Protein AF-A0A7K4HHH9-F1 (afdb_monomer_lite)

Sequence (89 aa):
MGKTFGILALIFGILGFFAWIIFLFIPFNLPYSGFYIPGAAIVFGIIGIIVDDSKGMAIAGLVLGCIAIVFVWFVIPILILMFFFALIP

pLDDT: mean 78.94, std 9.31, range [51.44, 89.56]

Structure (mmCIF, N/CA/C/O backbone):
data_AF-A0A7K4HHH9-F1
#
_entry.id   AF-A0A7K4HHH9-F1
#
loop_
_atom_site.group_PDB
_atom_site.id
_atom_site.type_symbol
_atom_site.label_atom_id
_atom_site.label_alt_id
_atom_site.label_comp_id
_atom_site.label_asym_id
_atom_site.label_entity_id
_atom_site.label_seq_id
_atom_site.pdbx_PDB_ins_code
_atom_site.Cartn_x
_atom_site.Cartn_y
_atom_site.Cartn_z
_atom_site.occupancy
_atom_site.B_iso_or_equiv
_atom_site.auth_seq_id
_atom_site.auth_comp_id
_atom_site.auth_asym_id
_atom_site.auth_atom_id
_atom_site.pdbx_PDB_model_num
ATOM 1 N N . MET A 1 1 ? -14.913 -1.932 18.514 1.00 66.62 1 MET A N 1
ATOM 2 C CA . MET A 1 1 ? -14.032 -2.886 17.788 1.00 66.62 1 MET A CA 1
ATOM 3 C C . MET A 1 1 ? -13.431 -2.261 16.531 1.00 66.62 1 MET A C 1
ATOM 5 O O . MET A 1 1 ? -12.383 -2.711 16.084 1.00 66.62 1 MET A O 1
ATOM 9 N N . GLY A 1 2 ? -14.033 -1.220 15.958 1.00 69.75 2 GLY A N 1
ATOM 10 C CA . GLY A 1 2 ? -13.487 -0.536 14.790 1.00 69.75 2 GLY A CA 1
ATOM 11 C C . GLY A 1 2 ? -12.240 0.321 15.048 1.00 69.75 2 GLY A C 1
ATOM 12 O O . GLY A 1 2 ? -11.474 0.506 14.113 1.00 69.75 2 GLY A O 1
ATOM 13 N N . LYS A 1 3 ? -11.910 0.696 16.294 1.00 76.38 3 LYS A N 1
ATOM 14 C CA . LYS A 1 3 ? -10.565 1.202 16.646 1.00 76.38 3 LYS A CA 1
ATOM 15 C C . LYS A 1 3 ? -9.470 0.208 16.257 1.00 76.38 3 LYS A C 1
ATOM 17 O O . LYS A 1 3 ? -8.459 0.598 15.684 1.00 76.38 3 LYS A O 1
ATOM 22 N N . THR A 1 4 ? -9.696 -1.080 16.513 1.00 84.62 4 THR A N 1
ATOM 23 C CA . THR A 1 4 ? -8.772 -2.154 16.132 1.00 84.62 4 THR A CA 1
ATOM 24 C C . THR A 1 4 ? -8.674 -2.271 14.613 1.00 84.62 4 THR A C 1
ATOM 26 O O . THR A 1 4 ? -7.571 -2.346 14.083 1.00 84.62 4 THR A O 1
ATOM 29 N N . PHE A 1 5 ? -9.803 -2.199 13.899 1.00 82.44 5 PHE A N 1
ATOM 30 C CA . PHE A 1 5 ? -9.813 -2.208 12.432 1.00 82.44 5 PHE A CA 1
ATOM 31 C C . PHE A 1 5 ? -9.130 -0.978 11.820 1.00 82.44 5 PHE A C 1
ATOM 33 O O . PHE A 1 5 ? -8.389 -1.127 10.856 1.00 82.44 5 PHE A O 1
ATOM 40 N N . GLY A 1 6 ? -9.288 0.211 12.406 1.00 79.25 6 GLY A N 1
ATOM 41 C CA . GLY A 1 6 ? -8.590 1.421 11.970 1.00 79.25 6 GLY A CA 1
ATOM 42 C C . GLY A 1 6 ? -7.076 1.347 12.182 1.00 79.25 6 GLY A C 1
ATOM 43 O O . GLY A 1 6 ? -6.319 1.747 11.302 1.00 79.25 6 GLY A O 1
ATOM 44 N N . ILE A 1 7 ? -6.622 0.785 13.308 1.00 86.38 7 ILE A N 1
ATOM 45 C CA . ILE A 1 7 ? -5.191 0.546 13.563 1.00 86.38 7 ILE A CA 1
ATOM 46 C C . ILE A 1 7 ? -4.634 -0.488 12.578 1.00 86.38 7 ILE A C 1
ATOM 48 O O . ILE A 1 7 ? -3.572 -0.268 12.001 1.00 86.38 7 ILE A O 1
ATOM 52 N N . LEU A 1 8 ? -5.356 -1.586 12.334 1.00 86.69 8 LEU A N 1
ATOM 53 C CA . LEU A 1 8 ? -4.958 -2.583 11.338 1.00 86.69 8 LEU A CA 1
ATOM 54 C C . LEU A 1 8 ? -4.882 -1.965 9.939 1.00 86.69 8 LEU A C 1
ATOM 56 O O . LEU A 1 8 ? -3.879 -2.152 9.259 1.00 86.69 8 LEU A O 1
ATOM 60 N N . ALA A 1 9 ? -5.881 -1.178 9.534 1.00 86.06 9 ALA A N 1
ATOM 61 C CA . ALA A 1 9 ? -5.877 -0.470 8.257 1.00 86.06 9 ALA A CA 1
ATOM 62 C C . ALA A 1 9 ? -4.638 0.418 8.101 1.00 86.06 9 ALA A C 1
ATOM 64 O O . ALA A 1 9 ? -3.992 0.399 7.056 1.00 86.06 9 ALA A O 1
ATOM 65 N N . LEU A 1 10 ? -4.280 1.165 9.150 1.00 85.44 10 LEU A N 1
ATOM 66 C CA . LEU A 1 10 ? -3.090 2.011 9.160 1.00 85.44 10 LEU A CA 1
ATOM 67 C C . LEU A 1 10 ? -1.805 1.180 9.029 1.00 85.44 10 LEU A C 1
ATOM 69 O O . LEU A 1 10 ? -0.962 1.496 8.194 1.00 85.44 10 LEU A O 1
ATOM 73 N N . ILE A 1 11 ? -1.666 0.108 9.815 1.00 89.00 11 ILE A N 1
ATOM 74 C CA . ILE A 1 11 ? -0.485 -0.767 9.786 1.00 89.00 11 ILE A CA 1
ATOM 75 C C . ILE A 1 11 ? -0.335 -1.407 8.405 1.00 89.00 11 ILE A C 1
ATOM 77 O O . ILE A 1 11 ? 0.738 -1.328 7.815 1.00 89.00 11 ILE A O 1
ATOM 81 N N . PHE A 1 12 ? -1.403 -1.988 7.855 1.00 86.75 12 PHE A N 1
ATOM 82 C CA . PHE A 1 12 ? -1.374 -2.575 6.516 1.00 86.75 12 PHE A CA 1
ATOM 83 C C . PHE A 1 12 ? -1.132 -1.519 5.431 1.00 86.75 12 PHE A C 1
ATOM 85 O O . PHE A 1 12 ? -0.422 -1.803 4.470 1.00 86.75 12 PHE A O 1
ATOM 92 N N . GLY A 1 13 ? -1.654 -0.299 5.586 1.00 84.06 13 GLY A N 1
ATOM 93 C CA . GLY A 1 13 ? -1.410 0.807 4.659 1.00 84.06 13 GLY A CA 1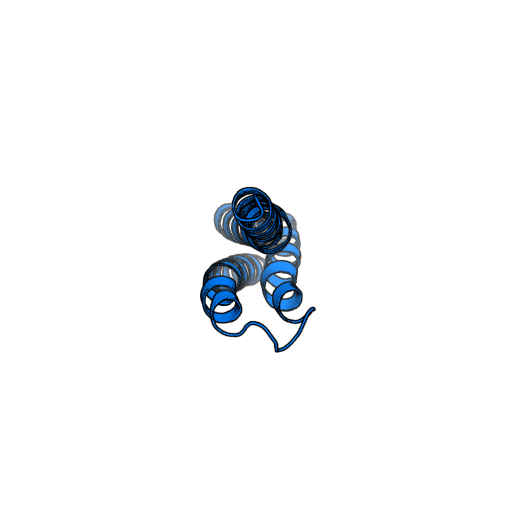
ATOM 94 C C . GLY A 1 13 ? 0.059 1.226 4.640 1.00 84.06 13 GLY A C 1
ATOM 95 O O . GLY A 1 13 ? 0.651 1.338 3.570 1.00 84.06 13 GLY A O 1
ATOM 96 N N . ILE A 1 14 ? 0.674 1.375 5.816 1.00 86.38 14 ILE A N 1
ATOM 97 C CA . ILE A 1 14 ? 2.105 1.676 5.966 1.00 86.38 14 ILE A CA 1
ATOM 98 C C . ILE A 1 14 ? 2.946 0.526 5.408 1.00 86.38 14 ILE A C 1
ATOM 100 O O . ILE A 1 14 ? 3.822 0.752 4.578 1.00 86.38 14 ILE A O 1
ATOM 104 N N . LEU A 1 15 ? 2.668 -0.715 5.811 1.00 85.44 15 LEU A N 1
ATOM 105 C CA . LEU A 1 15 ? 3.399 -1.882 5.320 1.00 85.44 15 LEU A CA 1
ATOM 106 C C . LEU A 1 15 ? 3.278 -2.021 3.801 1.00 85.44 15 LEU A C 1
ATOM 108 O O . LEU A 1 15 ? 4.280 -2.285 3.149 1.00 85.44 15 LEU A O 1
ATOM 112 N N . GLY A 1 16 ? 2.100 -1.784 3.220 1.00 80.38 16 GLY A N 1
ATOM 113 C CA . GLY A 1 16 ? 1.897 -1.788 1.768 1.00 80.38 16 GLY A CA 1
ATOM 114 C C . GLY A 1 16 ? 2.676 -0.670 1.078 1.00 80.38 16 GLY A C 1
ATOM 115 O O . GLY A 1 16 ? 3.309 -0.896 0.047 1.00 80.38 16 GLY A O 1
ATOM 116 N N . PHE A 1 17 ? 2.708 0.511 1.697 1.00 79.62 17 PHE A N 1
ATOM 117 C CA . PHE A 1 17 ? 3.489 1.650 1.231 1.00 79.62 17 PHE A CA 1
ATOM 118 C C . PHE A 1 17 ? 5.006 1.478 1.401 1.00 79.62 17 PHE A C 1
ATOM 120 O O . PHE A 1 17 ? 5.753 2.189 0.754 1.00 79.62 17 PHE A O 1
ATOM 127 N N . PHE A 1 18 ? 5.516 0.559 2.216 1.00 80.38 18 PHE A N 1
ATOM 128 C CA . PHE A 1 18 ? 6.961 0.274 2.262 1.00 80.38 18 PHE A CA 1
ATOM 129 C C . PHE A 1 18 ? 7.335 -1.013 1.522 1.00 80.38 18 PHE A C 1
ATOM 131 O O . PHE A 1 18 ? 8.457 -1.140 1.033 1.00 80.38 18 PHE A O 1
ATOM 138 N N . ALA A 1 19 ? 6.394 -1.945 1.364 1.00 77.00 19 ALA A N 1
ATOM 139 C CA . ALA A 1 19 ? 6.613 -3.202 0.660 1.00 77.00 19 ALA A CA 1
ATOM 140 C C . ALA A 1 19 ? 7.024 -2.984 -0.802 1.00 77.00 19 ALA A C 1
ATOM 142 O O . ALA A 1 19 ? 7.852 -3.732 -1.315 1.00 77.00 19 ALA A O 1
ATOM 143 N N . TRP A 1 20 ? 6.516 -1.944 -1.472 1.00 71.88 20 TRP A N 1
ATOM 144 C CA . TRP A 1 20 ? 6.888 -1.671 -2.866 1.00 71.88 20 TRP A CA 1
ATOM 145 C C . TRP A 1 20 ? 8.356 -1.297 -3.058 1.00 71.88 20 TRP A C 1
ATOM 147 O O . TRP A 1 20 ? 8.912 -1.620 -4.103 1.00 71.88 20 TRP A O 1
ATOM 157 N N . ILE A 1 21 ? 8.999 -0.683 -2.057 1.00 74.69 21 ILE A N 1
ATOM 158 C CA . ILE A 1 21 ? 10.438 -0.397 -2.101 1.00 74.69 21 ILE A CA 1
ATOM 159 C C . ILE A 1 21 ? 11.195 -1.718 -2.219 1.00 74.69 21 ILE A C 1
ATOM 161 O O . ILE A 1 21 ? 12.074 -1.847 -3.059 1.00 74.69 21 ILE A O 1
ATOM 165 N N . ILE A 1 22 ? 10.798 -2.727 -1.440 1.00 72.06 22 ILE A N 1
ATOM 166 C CA . ILE A 1 22 ? 11.389 -4.069 -1.485 1.00 72.06 22 ILE A CA 1
ATOM 167 C C . ILE A 1 22 ? 11.096 -4.747 -2.835 1.00 72.06 22 ILE A C 1
ATOM 169 O O . ILE A 1 22 ? 12.000 -5.336 -3.425 1.00 72.06 22 ILE A O 1
ATOM 173 N N . PHE A 1 23 ? 9.873 -4.620 -3.365 1.00 67.75 23 PHE A N 1
ATOM 174 C CA . PHE A 1 23 ? 9.510 -5.172 -4.680 1.00 67.75 23 PHE A CA 1
ATOM 175 C C . PHE A 1 23 ? 10.278 -4.534 -5.847 1.00 67.75 23 PHE A C 1
ATOM 177 O O . PHE A 1 23 ? 10.567 -5.221 -6.822 1.00 67.75 23 PHE A O 1
ATOM 184 N N . LEU A 1 24 ? 10.677 -3.263 -5.740 1.00 65.56 24 LEU A N 1
ATOM 185 C CA . LEU A 1 24 ? 11.504 -2.582 -6.744 1.00 65.56 24 LEU A CA 1
ATOM 186 C C . LEU A 1 24 ? 12.890 -3.230 -6.901 1.00 65.56 24 LEU A C 1
ATOM 188 O O . LEU A 1 24 ? 13.442 -3.249 -7.999 1.00 65.56 24 LEU A O 1
ATOM 192 N N . PHE A 1 25 ? 13.437 -3.793 -5.819 1.00 67.88 25 PHE A N 1
ATOM 193 C CA . PHE A 1 25 ? 14.734 -4.480 -5.821 1.00 67.88 25 PHE A CA 1
ATOM 194 C C . PHE A 1 25 ? 14.632 -5.991 -6.075 1.00 67.88 25 PHE A C 1
ATOM 196 O O . PHE A 1 25 ? 15.657 -6.640 -6.287 1.00 67.88 25 PHE A O 1
ATOM 203 N N . ILE A 1 26 ? 13.42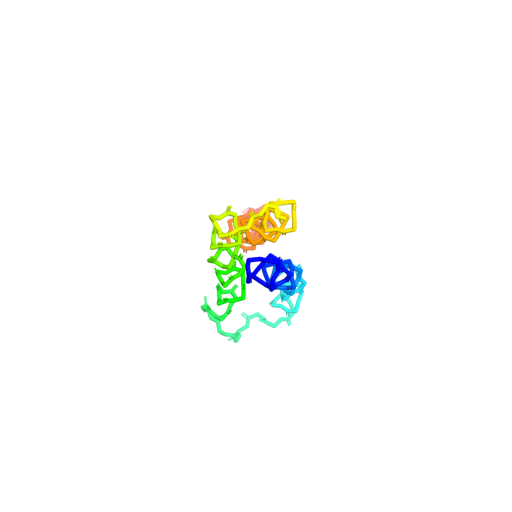2 -6.564 -6.078 1.00 67.44 26 ILE A N 1
ATOM 204 C CA . ILE A 1 26 ? 13.181 -7.993 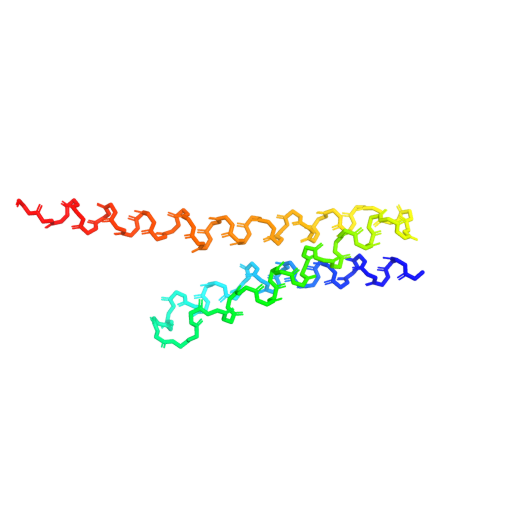-6.328 1.00 67.44 26 ILE A CA 1
ATOM 205 C C . ILE A 1 26 ? 12.281 -8.126 -7.569 1.00 67.44 26 ILE A C 1
ATOM 207 O O . ILE A 1 26 ? 11.079 -8.359 -7.446 1.00 67.44 26 ILE A O 1
ATOM 211 N N . PRO A 1 27 ? 12.848 -8.006 -8.783 1.00 55.31 27 PRO A N 1
ATOM 212 C CA . PRO A 1 27 ? 12.081 -7.858 -10.023 1.00 55.31 27 PRO A CA 1
ATOM 213 C C . PRO A 1 27 ? 11.266 -9.092 -10.456 1.00 55.31 27 PRO A C 1
ATOM 215 O O . PRO A 1 27 ? 10.586 -9.026 -11.473 1.00 55.31 27 PRO A O 1
ATOM 218 N N . PHE A 1 28 ? 11.318 -10.221 -9.735 1.00 54.56 28 PHE A N 1
ATOM 219 C CA . PHE A 1 28 ? 10.832 -11.503 -10.267 1.00 54.56 28 PHE A CA 1
ATOM 220 C C . PHE A 1 28 ? 10.002 -12.393 -9.340 1.00 54.56 28 PHE A C 1
ATOM 222 O O . PHE A 1 28 ? 9.616 -13.479 -9.767 1.00 54.56 28 PHE A O 1
ATOM 229 N N . ASN A 1 29 ? 9.677 -11.987 -8.111 1.00 51.44 29 ASN A N 1
ATOM 230 C CA . ASN A 1 29 ? 8.915 -12.868 -7.223 1.00 51.44 29 ASN A CA 1
ATOM 231 C C . ASN A 1 29 ? 7.592 -12.252 -6.774 1.00 51.44 29 ASN A C 1
ATOM 233 O O . ASN A 1 29 ? 7.550 -11.445 -5.851 1.00 51.44 29 ASN A O 1
ATOM 237 N N . LEU A 1 30 ? 6.529 -12.777 -7.400 1.00 55.44 30 LEU A N 1
ATOM 238 C CA . LEU A 1 30 ? 5.106 -12.709 -7.054 1.00 55.44 30 LEU A CA 1
ATOM 239 C C . LEU A 1 30 ? 4.328 -11.538 -7.690 1.00 55.44 30 LEU A C 1
ATOM 241 O O . LEU A 1 30 ? 4.073 -10.534 -7.026 1.00 55.44 30 LEU A O 1
ATOM 245 N N . PRO A 1 31 ? 3.823 -11.708 -8.932 1.00 58.69 31 PRO A N 1
ATOM 246 C CA . PRO A 1 31 ? 3.027 -10.695 -9.638 1.00 58.69 31 PRO A CA 1
ATOM 247 C C . PRO A 1 31 ? 1.737 -10.278 -8.918 1.00 58.69 31 PRO A C 1
ATOM 249 O O . PRO A 1 31 ? 1.118 -9.304 -9.317 1.00 58.69 31 PRO A O 1
ATOM 252 N N . TYR A 1 32 ? 1.325 -10.982 -7.858 1.00 61.66 32 TYR A N 1
ATOM 253 C CA . TYR A 1 32 ? 0.100 -10.671 -7.122 1.00 61.66 32 TYR A CA 1
ATOM 254 C C . TYR A 1 32 ? 0.292 -10.472 -5.615 1.00 61.66 32 TYR A C 1
ATOM 256 O O . TYR A 1 32 ? -0.631 -10.000 -4.952 1.00 61.66 32 TYR A O 1
ATOM 264 N N . SER A 1 33 ? 1.464 -10.784 -5.043 1.00 63.91 33 SER A N 1
ATOM 265 C CA . SER A 1 33 ? 1.633 -10.664 -3.584 1.00 63.91 33 SER A CA 1
ATOM 266 C C . SER A 1 33 ? 1.628 -9.212 -3.108 1.00 63.91 33 SER A C 1
ATOM 268 O O . SER A 1 33 ? 1.169 -8.931 -2.000 1.00 63.91 33 SER A O 1
ATOM 270 N N . GLY A 1 34 ? 2.038 -8.288 -3.981 1.00 66.94 34 GLY A N 1
ATOM 271 C CA . GLY A 1 34 ? 1.972 -6.848 -3.751 1.00 66.94 34 GLY A CA 1
ATOM 272 C C . GLY A 1 34 ? 0.552 -6.296 -3.578 1.00 66.94 34 GLY A C 1
ATOM 273 O O . GLY A 1 34 ? 0.418 -5.174 -3.104 1.00 66.94 34 GLY A O 1
ATOM 274 N N . PHE A 1 35 ? -0.504 -7.058 -3.901 1.00 69.44 35 PHE A N 1
ATOM 275 C CA . PHE A 1 35 ? -1.896 -6.634 -3.693 1.00 69.44 35 PHE A CA 1
ATOM 276 C C . PHE A 1 35 ? -2.459 -6.992 -2.323 1.00 69.44 35 PHE A C 1
ATOM 278 O O . PHE A 1 35 ? -3.350 -6.295 -1.845 1.00 69.44 35 PHE A O 1
ATOM 285 N N . TYR A 1 36 ? -1.983 -8.062 -1.682 1.00 80.12 36 TYR A N 1
ATOM 286 C CA . TYR A 1 36 ? -2.642 -8.569 -0.473 1.00 80.12 36 TYR A CA 1
ATOM 287 C C . TYR A 1 36 ? -2.559 -7.578 0.687 1.00 80.12 36 TYR A C 1
ATOM 289 O O . TYR A 1 36 ? -3.540 -7.374 1.393 1.00 80.12 36 TYR A O 1
ATOM 297 N N . ILE A 1 37 ? -1.407 -6.929 0.857 1.00 81.94 37 ILE A N 1
ATOM 298 C CA . ILE A 1 37 ? -1.161 -5.987 1.953 1.00 81.94 37 ILE A CA 1
ATOM 299 C C . ILE A 1 37 ? -1.943 -4.673 1.759 1.00 81.94 37 ILE A C 1
ATOM 301 O O . ILE A 1 37 ? -2.744 -4.336 2.632 1.00 81.94 37 ILE A O 1
ATOM 305 N N . PRO A 1 38 ? -1.798 -3.936 0.640 1.00 83.44 38 PRO A N 1
ATOM 306 C CA . PRO A 1 38 ? -2.586 -2.723 0.428 1.00 83.44 38 PRO A CA 1
ATOM 307 C C . PRO A 1 38 ? -4.080 -3.018 0.222 1.00 83.44 38 PRO A C 1
ATOM 309 O O . PRO A 1 38 ? -4.919 -2.228 0.648 1.00 83.44 38 PRO A O 1
ATOM 312 N N . GLY A 1 39 ? -4.441 -4.177 -0.338 1.00 84.19 39 GLY A N 1
ATOM 313 C CA . GLY A 1 39 ? -5.830 -4.637 -0.409 1.00 84.19 39 GLY A CA 1
ATOM 314 C C . GLY A 1 39 ? -6.438 -4.864 0.976 1.00 84.19 39 GLY A C 1
ATOM 315 O O . GLY A 1 39 ? -7.532 -4.373 1.255 1.00 84.19 39 GLY A O 1
ATOM 316 N N . ALA A 1 40 ? -5.709 -5.520 1.885 1.00 84.81 40 ALA A N 1
ATOM 317 C CA . ALA A 1 40 ? -6.124 -5.663 3.280 1.00 84.81 40 ALA A CA 1
ATOM 318 C C . ALA A 1 40 ? -6.253 -4.300 3.979 1.00 84.81 40 ALA A C 1
ATOM 320 O O . ALA A 1 40 ? -7.213 -4.091 4.720 1.00 84.81 40 ALA A O 1
ATOM 321 N N . ALA A 1 41 ? -5.351 -3.349 3.705 1.00 86.06 41 ALA A N 1
ATOM 322 C CA . ALA A 1 41 ? -5.439 -1.984 4.231 1.00 86.06 41 ALA A CA 1
ATOM 323 C C . ALA A 1 41 ? -6.742 -1.281 3.827 1.00 86.06 41 ALA A C 1
ATOM 325 O O . ALA A 1 41 ? -7.392 -0.658 4.666 1.00 86.06 41 ALA A O 1
ATOM 326 N N . ILE A 1 42 ? -7.157 -1.425 2.565 1.00 87.38 42 ILE A N 1
ATOM 327 C CA . ILE A 1 42 ? -8.412 -0.857 2.057 1.00 87.38 42 ILE A CA 1
ATOM 328 C C . ILE A 1 42 ? -9.611 -1.542 2.714 1.00 87.38 42 ILE A C 1
ATOM 330 O O . ILE A 1 42 ? -10.492 -0.855 3.225 1.00 87.38 42 ILE A O 1
ATOM 334 N N . VAL A 1 43 ? -9.640 -2.877 2.759 1.00 89.50 43 VAL A N 1
ATOM 335 C CA . VAL A 1 43 ? -10.757 -3.632 3.357 1.00 89.50 43 VAL A CA 1
ATOM 336 C C . VAL A 1 43 ? -10.920 -3.288 4.839 1.00 89.50 43 VAL A C 1
ATOM 338 O O . VAL A 1 43 ? -12.016 -2.929 5.271 1.00 89.50 43 VAL A O 1
ATOM 341 N N . PHE A 1 44 ? -9.834 -3.317 5.616 1.00 86.12 44 PHE A N 1
ATOM 342 C CA . PHE A 1 44 ? -9.873 -2.927 7.026 1.00 86.12 44 PHE A C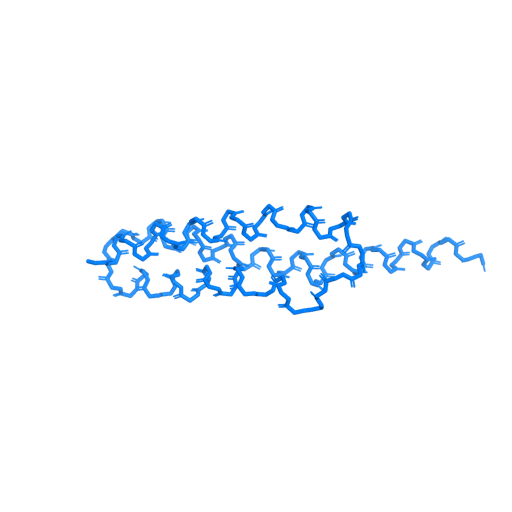A 1
ATOM 343 C C . PHE A 1 44 ? -10.153 -1.435 7.215 1.00 86.12 44 PHE A C 1
ATOM 345 O O . PHE A 1 44 ? -10.802 -1.067 8.193 1.00 86.12 44 PHE A O 1
ATOM 352 N N . GLY A 1 45 ? -9.731 -0.583 6.279 1.00 83.62 45 GLY A N 1
ATOM 353 C CA . GLY A 1 45 ? -10.053 0.841 6.264 1.00 83.62 45 GLY A CA 1
ATOM 354 C C . GLY A 1 45 ? -11.551 1.089 6.093 1.00 83.62 45 GLY A C 1
ATOM 355 O O . GLY A 1 45 ? -12.143 1.803 6.897 1.00 83.62 45 GLY A O 1
ATOM 356 N N . ILE A 1 46 ? -12.197 0.436 5.120 1.00 86.56 46 ILE A N 1
ATOM 357 C CA . ILE A 1 46 ? -13.652 0.527 4.905 1.00 86.56 46 ILE A CA 1
ATOM 358 C C . ILE A 1 46 ? -14.405 0.022 6.142 1.00 86.56 46 ILE A C 1
ATOM 360 O O . ILE A 1 46 ? -15.280 0.718 6.658 1.00 86.56 46 ILE A O 1
ATOM 364 N N . ILE A 1 47 ? -14.038 -1.156 6.659 1.00 85.12 47 ILE A N 1
ATOM 365 C CA . ILE A 1 47 ? -14.670 -1.735 7.856 1.00 85.12 47 ILE A CA 1
ATOM 366 C C . ILE A 1 47 ? -14.477 -0.808 9.066 1.00 85.12 47 ILE A C 1
ATOM 368 O O . ILE A 1 47 ? -15.425 -0.553 9.807 1.00 85.12 47 ILE A O 1
ATOM 372 N N . GLY A 1 48 ? -13.276 -0.255 9.249 1.00 81.25 48 GLY A N 1
ATOM 373 C CA . GLY A 1 48 ? -12.962 0.675 10.334 1.00 81.25 48 GLY A CA 1
ATOM 374 C C . GLY A 1 48 ? -13.739 1.993 10.262 1.00 81.25 48 GLY A C 1
ATOM 375 O O . GLY A 1 48 ? -14.079 2.537 11.308 1.00 81.25 48 GLY A O 1
ATOM 376 N N . ILE A 1 49 ? -14.067 2.478 9.057 1.00 82.75 49 ILE A N 1
ATOM 377 C CA . ILE A 1 49 ? -14.907 3.672 8.848 1.00 82.75 49 ILE A CA 1
ATOM 378 C C . ILE A 1 49 ? -16.376 3.395 9.194 1.00 82.75 49 ILE A C 1
ATOM 380 O O . ILE A 1 49 ? -17.043 4.267 9.750 1.00 82.75 49 ILE A O 1
ATOM 384 N N . ILE A 1 50 ? -16.885 2.207 8.853 1.00 83.50 50 ILE A N 1
ATOM 385 C CA . ILE A 1 50 ? -18.293 1.835 9.068 1.00 83.50 50 ILE A CA 1
ATOM 386 C C . ILE A 1 50 ? -18.568 1.509 10.545 1.00 83.50 50 ILE A C 1
ATOM 388 O O . ILE A 1 50 ? -19.652 1.800 11.044 1.00 83.50 50 ILE A O 1
ATOM 392 N N . VAL A 1 51 ? -17.606 0.895 11.243 1.00 81.00 51 VAL A N 1
ATOM 393 C CA . VAL A 1 51 ? -17.825 0.269 12.561 1.00 81.00 51 VAL A CA 1
ATOM 394 C C . VAL A 1 51 ? -17.451 1.163 13.760 1.00 81.00 51 VAL A C 1
ATOM 396 O O . VAL A 1 51 ? -17.861 0.849 14.875 1.00 81.00 51 VAL A O 1
ATOM 399 N N . ASP A 1 52 ? -16.688 2.254 13.600 1.00 68.00 52 ASP A N 1
ATOM 400 C CA . ASP A 1 52 ? -16.290 3.116 14.737 1.00 68.00 52 ASP A CA 1
ATOM 401 C C . ASP A 1 52 ? -16.245 4.621 14.427 1.00 68.00 52 ASP A C 1
ATOM 403 O O . ASP A 1 52 ? -16.137 5.056 13.280 1.00 68.00 52 ASP A O 1
ATOM 407 N N . ASP A 1 53 ? -16.204 5.419 15.499 1.00 63.03 53 ASP A N 1
ATOM 408 C CA . ASP A 1 53 ? -15.992 6.873 15.453 1.00 63.03 53 ASP A CA 1
ATOM 409 C C . ASP A 1 53 ? -14.530 7.273 15.191 1.00 63.03 53 ASP A C 1
ATOM 411 O O . ASP A 1 53 ? -14.253 8.414 14.812 1.00 63.03 53 ASP A O 1
ATOM 415 N N . SER A 1 54 ? -13.565 6.351 15.332 1.00 61.81 54 SER A N 1
ATOM 416 C CA . SER A 1 54 ? -12.142 6.605 15.045 1.00 61.81 54 SER A CA 1
ATOM 417 C C . SER A 1 54 ? -11.836 6.615 13.541 1.00 61.81 54 SER A C 1
ATOM 419 O O . SER A 1 54 ? -10.910 5.947 13.066 1.00 61.81 54 SER A O 1
ATOM 421 N N . LYS A 1 55 ? -12.619 7.389 12.790 1.00 74.44 55 LYS A N 1
ATOM 422 C CA . LYS A 1 55 ? -12.592 7.468 11.327 1.00 74.44 55 LYS A CA 1
ATOM 423 C C . LYS A 1 55 ? -11.224 7.899 10.806 1.00 74.44 55 LYS A C 1
ATOM 425 O O . LYS A 1 55 ? -10.794 7.410 9.772 1.00 74.44 55 LYS A O 1
ATOM 430 N N . GLY A 1 56 ? -10.499 8.739 11.550 1.00 81.25 56 GLY A N 1
ATOM 431 C CA . GLY A 1 56 ? -9.200 9.273 11.129 1.00 81.25 56 GLY A CA 1
ATOM 432 C C . GLY A 1 56 ? -8.162 8.198 10.786 1.00 81.25 56 GLY A C 1
ATOM 433 O O . GLY A 1 56 ? -7.572 8.244 9.711 1.00 81.25 56 GLY A O 1
ATOM 434 N N . MET A 1 57 ? -7.973 7.195 11.651 1.00 82.38 57 MET A N 1
ATOM 435 C CA . MET A 1 57 ? -6.978 6.134 11.412 1.00 82.38 57 MET A CA 1
ATOM 436 C C . MET A 1 57 ? -7.394 5.199 10.273 1.00 82.38 57 MET A C 1
ATOM 438 O O . MET A 1 57 ? -6.565 4.812 9.453 1.00 82.38 57 MET A O 1
ATOM 442 N N . ALA A 1 58 ? -8.685 4.875 10.197 1.00 83.44 58 ALA A N 1
ATOM 443 C CA . ALA A 1 58 ? -9.224 4.015 9.153 1.00 83.44 58 ALA A CA 1
ATOM 444 C C . ALA A 1 58 ? -9.153 4.683 7.767 1.00 83.44 58 ALA A C 1
ATOM 446 O O . ALA A 1 58 ? -8.740 4.047 6.799 1.00 83.44 58 ALA A O 1
ATOM 447 N N . ILE A 1 59 ? -9.461 5.983 7.686 1.00 87.38 59 ILE A N 1
ATOM 448 C CA . ILE A 1 59 ? -9.301 6.793 6.470 1.00 87.38 59 ILE A CA 1
ATOM 449 C C . ILE A 1 59 ? -7.825 6.877 6.080 1.00 87.38 59 ILE A C 1
ATOM 451 O O . ILE A 1 59 ? -7.502 6.670 4.916 1.00 87.38 59 ILE A O 1
ATOM 455 N N . ALA A 1 60 ? -6.922 7.132 7.030 1.00 86.25 60 ALA A N 1
ATOM 456 C CA . ALA A 1 6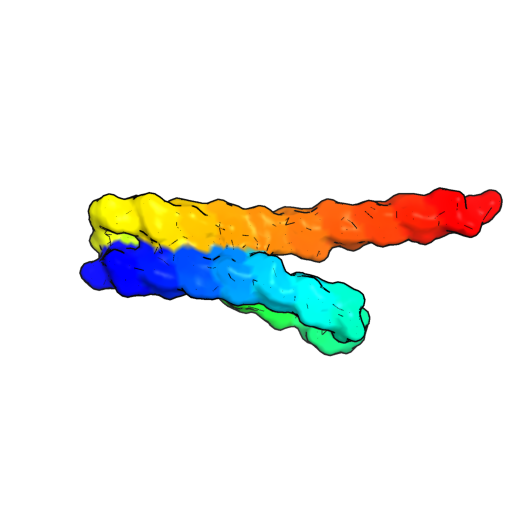0 ? -5.491 7.203 6.743 1.00 86.25 60 ALA A CA 1
ATOM 457 C C . ALA A 1 60 ? -4.952 5.881 6.168 1.00 86.25 60 ALA A C 1
ATOM 459 O O . ALA A 1 60 ? -4.252 5.894 5.157 1.00 86.25 60 ALA A O 1
ATOM 460 N N . GLY A 1 61 ? -5.328 4.743 6.761 1.00 85.81 61 GLY A N 1
ATOM 461 C CA . GLY A 1 61 ? -4.979 3.415 6.249 1.00 85.81 61 GLY A CA 1
ATOM 462 C C . GLY A 1 61 ? -5.550 3.129 4.858 1.00 85.81 61 GLY A C 1
ATOM 463 O O . GLY A 1 61 ? -4.835 2.633 3.989 1.00 85.81 61 GLY A O 1
ATOM 464 N N . LEU A 1 62 ? -6.807 3.512 4.619 1.00 87.94 62 LEU A N 1
ATOM 465 C CA . LEU A 1 62 ? -7.461 3.379 3.316 1.00 87.94 62 LEU A CA 1
ATOM 466 C C . LEU A 1 62 ? -6.775 4.223 2.237 1.00 87.94 62 LEU A C 1
ATOM 468 O O . LEU A 1 62 ? -6.487 3.722 1.153 1.00 87.94 62 LEU A O 1
ATOM 472 N N . VAL A 1 63 ? -6.479 5.488 2.539 1.00 89.56 63 VAL A N 1
ATOM 473 C CA . VAL A 1 63 ? -5.793 6.404 1.620 1.00 89.56 63 VAL A CA 1
ATOM 474 C C . VAL A 1 63 ? -4.392 5.889 1.305 1.00 89.56 63 VAL A C 1
ATOM 476 O O . VAL A 1 63 ? -4.022 5.841 0.135 1.00 89.56 63 VAL A O 1
ATOM 479 N N . LEU A 1 64 ? -3.639 5.436 2.312 1.00 87.50 64 LEU A N 1
ATOM 480 C CA . LEU A 1 64 ? -2.324 4.822 2.108 1.00 87.50 64 LEU A CA 1
ATOM 481 C C . LEU A 1 64 ? -2.406 3.564 1.238 1.00 87.50 64 LEU A C 1
ATOM 483 O O . LEU A 1 64 ? -1.605 3.415 0.317 1.00 87.50 64 LEU A O 1
ATOM 487 N N . GLY A 1 65 ? -3.391 2.695 1.479 1.00 85.44 65 GLY A N 1
ATOM 488 C CA . GLY A 1 65 ? -3.635 1.511 0.656 1.00 85.44 65 GLY A CA 1
ATOM 489 C C . GLY A 1 65 ? -3.946 1.864 -0.802 1.00 85.44 65 GLY A C 1
ATOM 490 O O . GLY A 1 65 ? -3.342 1.300 -1.713 1.00 85.44 65 GLY A O 1
ATOM 491 N N . CYS A 1 66 ? -4.821 2.845 -1.035 1.00 87.62 66 CYS A N 1
ATOM 492 C CA . CYS A 1 66 ? -5.149 3.328 -2.378 1.00 87.62 66 CYS A CA 1
ATOM 493 C C . CYS A 1 66 ? -3.937 3.950 -3.084 1.00 87.62 66 CYS A C 1
ATOM 495 O O . CYS A 1 66 ? -3.670 3.616 -4.238 1.00 87.62 66 CYS A O 1
ATOM 497 N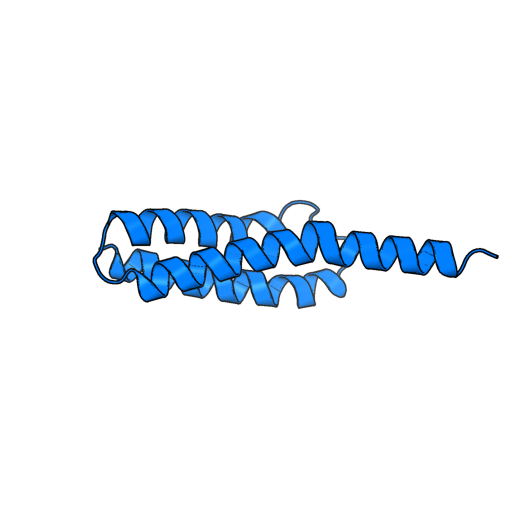 N . ILE A 1 67 ? -3.181 4.818 -2.400 1.00 86.75 67 ILE A N 1
ATOM 498 C CA . ILE A 1 67 ? -1.963 5.433 -2.947 1.00 86.75 67 ILE A CA 1
ATOM 499 C C . ILE A 1 67 ? -0.955 4.349 -3.321 1.00 86.75 67 ILE A C 1
ATOM 501 O O . ILE A 1 67 ? -0.416 4.392 -4.424 1.00 86.75 67 ILE A O 1
ATOM 505 N N . ALA A 1 68 ? -0.739 3.364 -2.446 1.00 83.31 68 ALA A N 1
ATOM 506 C CA . ALA A 1 68 ? 0.170 2.259 -2.713 1.00 83.31 68 ALA A CA 1
ATOM 507 C C . ALA A 1 68 ? -0.244 1.484 -3.974 1.00 83.31 68 ALA A C 1
ATOM 509 O O . ALA A 1 68 ? 0.596 1.256 -4.835 1.00 83.31 68 ALA A O 1
ATOM 510 N N . ILE A 1 69 ? -1.525 1.146 -4.157 1.00 82.62 69 ILE A N 1
ATOM 511 C CA . ILE A 1 69 ? -1.966 0.460 -5.385 1.00 82.62 69 ILE A CA 1
ATOM 512 C C . ILE A 1 69 ? -1.740 1.341 -6.616 1.00 82.62 69 ILE A C 1
ATOM 514 O O . ILE A 1 69 ? -1.137 0.890 -7.586 1.00 82.62 69 ILE A O 1
ATOM 518 N N . VAL A 1 70 ? -2.185 2.599 -6.583 1.00 84.62 70 VAL A N 1
ATOM 519 C CA . VAL A 1 70 ? -2.109 3.491 -7.751 1.00 84.62 70 VAL A CA 1
ATOM 520 C C . VAL A 1 70 ? -0.657 3.743 -8.166 1.00 84.62 70 VAL A C 1
ATOM 522 O O . VAL A 1 70 ? -0.317 3.615 -9.344 1.00 84.62 70 VAL A O 1
ATOM 525 N N . PHE A 1 71 ? 0.218 4.065 -7.213 1.00 79.62 71 PHE A N 1
ATOM 526 C CA . PHE A 1 71 ? 1.616 4.359 -7.519 1.00 79.62 71 PHE A CA 1
ATOM 527 C C . PHE A 1 71 ? 2.382 3.128 -7.993 1.00 79.62 71 PHE A C 1
ATOM 529 O O . PHE A 1 71 ? 3.125 3.210 -8.971 1.00 79.62 71 PHE A O 1
ATOM 536 N N . VAL A 1 72 ? 2.194 1.992 -7.324 1.00 74.81 72 VAL A N 1
ATOM 537 C CA . VAL A 1 72 ? 2.997 0.790 -7.571 1.00 74.81 72 VAL A CA 1
ATOM 538 C C . VAL A 1 72 ? 2.579 0.089 -8.858 1.00 74.81 72 VAL A C 1
ATOM 540 O O . VAL A 1 72 ? 3.441 -0.420 -9.567 1.00 74.81 72 VAL A O 1
ATOM 543 N N . TRP A 1 73 ? 1.286 0.089 -9.193 1.00 73.00 73 TRP A N 1
ATOM 544 C CA . TRP A 1 73 ? 0.778 -0.635 -10.364 1.00 73.00 73 TRP A CA 1
ATOM 545 C C . TRP A 1 73 ? 0.630 0.197 -11.629 1.00 73.00 73 TRP A C 1
ATOM 547 O O . TRP A 1 73 ? 0.701 -0.363 -12.720 1.00 73.00 73 TRP A O 1
ATOM 557 N N . PHE A 1 74 ? 0.428 1.508 -11.511 1.00 79.00 74 PHE A N 1
ATOM 558 C CA . PHE A 1 74 ? 0.199 2.352 -12.681 1.00 79.00 74 PHE A CA 1
ATOM 559 C C . PHE A 1 74 ? 1.337 3.340 -12.880 1.00 79.00 74 PHE A C 1
ATOM 561 O O . PHE A 1 74 ? 2.001 3.304 -13.912 1.00 79.00 74 PHE A O 1
ATOM 568 N N . VAL A 1 75 ? 1.606 4.193 -11.890 1.00 81.38 75 VAL A N 1
ATOM 569 C CA . VAL A 1 75 ? 2.540 5.315 -12.072 1.00 81.38 75 VAL A CA 1
ATOM 570 C C . VAL A 1 75 ? 3.962 4.822 -12.339 1.00 81.38 75 VAL A C 1
ATOM 572 O O . VAL A 1 75 ? 4.564 5.210 -13.337 1.00 81.38 75 VAL A O 1
ATOM 575 N N . ILE A 1 76 ? 4.497 3.945 -11.488 1.00 78.62 76 ILE A N 1
ATOM 576 C CA . ILE A 1 76 ? 5.884 3.479 -11.611 1.00 78.62 76 ILE A CA 1
ATOM 577 C C . ILE A 1 76 ? 6.102 2.634 -12.877 1.00 78.62 76 ILE A C 1
ATOM 579 O O . ILE A 1 76 ? 7.036 2.945 -13.616 1.00 78.62 76 ILE A O 1
ATOM 583 N N . PRO A 1 77 ? 5.267 1.626 -13.201 1.00 77.44 77 PRO A N 1
ATOM 584 C CA . PRO A 1 77 ? 5.450 0.839 -14.418 1.00 77.44 77 PRO A CA 1
ATOM 585 C C . PRO A 1 77 ? 5.369 1.686 -15.690 1.00 77.44 77 PRO A C 1
ATOM 587 O O . PRO A 1 77 ? 6.169 1.482 -16.600 1.00 77.44 77 PRO A O 1
ATOM 590 N N . ILE A 1 78 ? 4.466 2.674 -15.738 1.00 84.44 78 ILE A N 1
ATOM 591 C CA . ILE A 1 78 ? 4.368 3.606 -16.869 1.00 84.44 78 ILE A CA 1
ATOM 592 C C . ILE A 1 78 ? 5.628 4.472 -16.966 1.00 84.44 78 ILE A C 1
ATOM 594 O O . ILE A 1 78 ? 6.178 4.603 -18.056 1.00 84.44 78 ILE A O 1
ATOM 598 N N . LEU A 1 79 ? 6.127 5.023 -15.854 1.00 84.00 79 LEU A N 1
ATOM 599 C CA . LEU A 1 79 ? 7.362 5.818 -15.854 1.00 84.00 79 LEU A CA 1
ATOM 600 C C . LEU A 1 79 ? 8.575 4.999 -16.312 1.00 84.00 79 LEU A C 1
ATOM 602 O O . LEU A 1 79 ? 9.377 5.488 -17.105 1.00 84.00 79 LEU A O 1
ATOM 606 N N . ILE A 1 80 ? 8.687 3.748 -15.858 1.00 83.12 80 ILE A N 1
ATOM 607 C CA . ILE A 1 80 ? 9.738 2.820 -16.292 1.00 83.12 80 ILE A CA 1
ATOM 608 C C . ILE A 1 80 ? 9.611 2.540 -17.795 1.00 83.12 80 ILE A C 1
ATOM 610 O O . ILE A 1 80 ? 10.600 2.620 -18.520 1.00 83.12 80 ILE A O 1
ATOM 614 N N . LEU A 1 81 ? 8.401 2.261 -18.285 1.00 84.44 81 LEU A N 1
ATOM 615 C CA . LEU A 1 81 ? 8.140 2.017 -19.703 1.00 84.44 81 LEU A CA 1
ATOM 616 C C . LEU A 1 81 ? 8.513 3.236 -20.564 1.00 84.44 81 LEU A C 1
ATOM 618 O O . LEU A 1 81 ? 9.210 3.090 -21.566 1.00 84.44 81 LEU A O 1
ATOM 622 N N . MET A 1 82 ? 8.088 4.439 -20.163 1.00 86.31 82 MET A N 1
ATOM 623 C CA . MET A 1 82 ? 8.424 5.691 -20.851 1.00 86.31 82 MET A CA 1
ATOM 624 C C . MET A 1 82 ? 9.933 5.940 -20.866 1.00 86.31 82 MET A C 1
ATOM 626 O O . MET A 1 82 ? 10.466 6.365 -21.887 1.00 86.31 82 MET A O 1
ATOM 630 N N . PHE A 1 83 ? 10.628 5.641 -19.764 1.00 86.75 83 PHE A N 1
ATOM 631 C CA . PHE A 1 83 ? 12.084 5.734 -19.690 1.00 86.75 83 PHE A CA 1
ATOM 632 C C . PHE A 1 83 ? 12.771 4.781 -20.679 1.00 86.75 83 PHE A C 1
ATOM 634 O O . PHE A 1 83 ? 13.671 5.206 -21.398 1.00 86.75 83 PHE A O 1
ATOM 641 N N . PHE A 1 84 ? 12.316 3.528 -20.786 1.00 86.44 84 PHE A N 1
ATOM 642 C CA . PHE A 1 84 ? 12.841 2.593 -21.788 1.00 86.44 84 PHE A CA 1
ATOM 643 C C . PHE A 1 84 ? 12.565 3.053 -23.223 1.00 86.44 84 PHE A C 1
ATOM 645 O O . PHE A 1 84 ? 13.471 2.994 -24.048 1.00 86.44 84 PHE A O 1
ATOM 652 N N . PHE A 1 85 ? 11.365 3.558 -23.527 1.00 88.25 85 PHE A N 1
ATOM 653 C CA . PHE A 1 85 ? 11.067 4.101 -24.858 1.00 88.25 85 PHE A CA 1
ATOM 654 C C . PHE A 1 85 ? 11.906 5.334 -25.202 1.00 88.25 85 PHE A C 1
ATOM 656 O O . PHE A 1 85 ? 12.313 5.476 -26.347 1.00 88.25 85 PHE A O 1
ATOM 663 N N . ALA A 1 86 ? 12.206 6.194 -24.228 1.00 86.75 86 ALA A N 1
ATOM 664 C CA . ALA A 1 86 ? 13.077 7.351 -24.434 1.00 86.75 86 ALA A CA 1
ATOM 665 C C . ALA A 1 86 ? 14.554 6.975 -24.670 1.00 86.75 86 ALA A C 1
ATOM 667 O O . ALA A 1 86 ? 15.313 7.791 -25.187 1.00 86.75 86 ALA A O 1
ATOM 668 N N . LEU A 1 87 ? 14.973 5.765 -24.281 1.00 86.56 87 LEU A N 1
ATOM 669 C CA . LEU A 1 87 ? 16.334 5.251 -24.475 1.00 86.56 87 LEU A CA 1
ATOM 670 C C . LEU A 1 87 ? 16.526 4.494 -25.798 1.00 86.56 87 LEU A C 1
ATOM 672 O O . LEU A 1 87 ? 17.668 4.196 -26.152 1.00 86.56 87 LEU A O 1
ATOM 676 N N . ILE A 1 88 ? 15.445 4.159 -26.509 1.00 82.62 88 ILE A N 1
ATOM 677 C CA . ILE A 1 88 ? 15.510 3.535 -27.835 1.00 82.62 88 ILE A CA 1
ATOM 678 C C . ILE A 1 88 ? 15.585 4.675 -28.872 1.00 82.62 88 ILE A C 1
ATOM 680 O O . ILE A 1 88 ? 14.628 5.445 -28.954 1.00 82.62 88 ILE A O 1
ATOM 684 N N . PRO A 1 89 ? 16.708 4.830 -29.604 1.00 68.38 89 PRO A N 1
ATOM 685 C CA . PRO A 1 89 ? 16.902 5.911 -30.574 1.00 68.38 89 PRO A CA 1
ATOM 686 C C . PRO A 1 89 ? 16.021 5.786 -31.823 1.00 68.38 89 PRO A C 1
ATOM 688 O O . PRO A 1 89 ? 15.659 4.644 -32.195 1.00 68.38 89 PRO A O 1
#

Foldseek 3Di:
DLVVLLQLLLVLLVCLLVVLVVCVVVVDPDPCPSLPSLVSSLVSLVVSCVPDPPNPSSVNSNVSSVCSCCCSPPVVVVVVVVVVVVVPD

Secondary structure (DSSP, 8-state):
-HHHHHHHHHHHHHHHHHHHHHHHH-TTS-TTHHHHHHHHHHHHHHHHHHH-S-HHHHHHHHHHHHHHHHIIIIIHHHHHHHHHHHH--

Radius of gyration: 15.39 Å; chains: 1; bounding box: 35×22×48 Å